Protein AF-V5HNC8-F1 (afdb_monomer_lite)

Sequence (77 aa):
AIAMFLVVAVLAGAVLAVPFNNYDDSFLDEYKEKLENYLMSADKRSCIKRNGICDGRPNDCCHQSACRCNLWGTNCR

pLDDT: mean 81.31, std 11.06, range [52.16, 94.5]

Radius of gyration: 29.86 Å; chains: 1; bounding box: 56×16×82 Å

Structure (mmCIF, N/CA/C/O backbone):
data_AF-V5HNC8-F1
#
_entry.id   AF-V5HNC8-F1
#
loop_
_atom_site.group_PDB
_atom_site.id
_atom_site.type_symbol
_atom_site.label_atom_id
_atom_site.label_alt_id
_atom_site.label_comp_id
_atom_site.label_asym_id
_atom_site.label_entity_id
_atom_site.label_seq_id
_atom_site.pdbx_PDB_ins_code
_atom_site.Cartn_x
_atom_site.Cartn_y
_atom_site.Cartn_z
_atom_site.occupancy
_atom_site.B_iso_or_equiv
_atom_site.auth_seq_id
_atom_site.auth_comp_id
_atom_site.auth_asym_id
_atom_site.auth_atom_id
_atom_site.pdbx_PDB_model_num
ATOM 1 N N . ALA A 1 1 ? 26.245 -4.325 -60.946 1.00 76.38 1 ALA A N 1
ATOM 2 C CA . ALA A 1 1 ? 25.151 -3.364 -60.681 1.00 76.38 1 ALA A CA 1
ATOM 3 C C . ALA A 1 1 ? 24.248 -3.817 -59.528 1.00 76.38 1 ALA A C 1
ATOM 5 O O . ALA A 1 1 ? 24.180 -3.114 -58.532 1.00 76.38 1 ALA A O 1
ATOM 6 N N . ILE A 1 2 ? 23.629 -5.002 -59.603 1.00 87.19 2 ILE A N 1
ATOM 7 C CA . ILE A 1 2 ? 22.673 -5.508 -58.591 1.00 87.19 2 ILE A CA 1
ATOM 8 C C . ILE A 1 2 ? 23.314 -5.690 -57.204 1.00 87.19 2 ILE A C 1
ATOM 10 O O . ILE A 1 2 ? 22.762 -5.242 -56.207 1.00 87.19 2 ILE A O 1
ATOM 14 N N . ALA A 1 3 ? 24.518 -6.268 -57.144 1.00 86.62 3 ALA A N 1
ATOM 15 C CA . ALA A 1 3 ? 25.242 -6.458 -55.884 1.00 86.62 3 ALA A CA 1
ATOM 16 C C . ALA A 1 3 ? 25.539 -5.130 -55.164 1.00 86.62 3 ALA A C 1
ATOM 18 O O . ALA A 1 3 ? 25.364 -5.030 -53.957 1.00 86.62 3 ALA A O 1
ATOM 19 N N . MET A 1 4 ? 25.906 -4.087 -55.915 1.00 86.06 4 MET A N 1
ATOM 20 C CA . MET A 1 4 ? 26.129 -2.747 -55.358 1.00 86.06 4 MET A CA 1
ATOM 21 C C . MET A 1 4 ? 24.835 -2.149 -54.802 1.00 86.06 4 MET A C 1
ATOM 23 O O . MET A 1 4 ? 24.853 -1.527 -53.747 1.00 86.06 4 MET A O 1
ATOM 27 N N . PHE A 1 5 ? 23.707 -2.384 -55.473 1.00 90.75 5 PHE A N 1
ATOM 28 C CA . PHE A 1 5 ? 22.394 -1.944 -55.005 1.00 90.75 5 PHE A CA 1
ATOM 29 C C . PHE A 1 5 ? 21.990 -2.615 -53.689 1.00 90.75 5 PHE A C 1
ATOM 31 O O . PHE A 1 5 ? 21.505 -1.941 -52.787 1.00 90.75 5 PHE A O 1
ATOM 38 N N . LEU A 1 6 ? 22.237 -3.921 -53.554 1.00 88.25 6 LEU A N 1
ATOM 39 C CA . LEU A 1 6 ? 21.962 -4.658 -52.318 1.00 88.25 6 LEU A CA 1
ATOM 40 C C . LEU A 1 6 ? 22.845 -4.177 -51.165 1.00 88.25 6 LEU A C 1
ATOM 42 O O . LEU A 1 6 ? 22.348 -3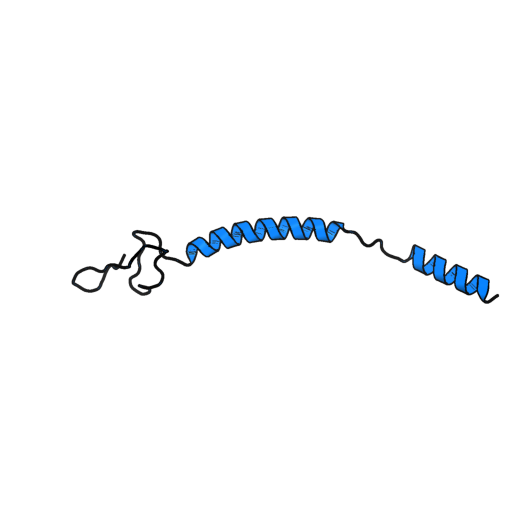.982 -50.062 1.00 88.25 6 LEU A O 1
ATOM 46 N N . VAL A 1 7 ? 24.129 -3.922 -51.424 1.00 91.44 7 VAL A N 1
ATOM 47 C CA . VAL A 1 7 ? 25.052 -3.381 -50.415 1.00 91.44 7 VAL A CA 1
ATOM 48 C C . VAL A 1 7 ? 24.598 -2.000 -49.944 1.00 91.44 7 VAL A C 1
ATOM 50 O O . VAL A 1 7 ? 24.535 -1.755 -48.743 1.00 91.44 7 VAL A O 1
ATOM 53 N N . VAL A 1 8 ? 24.216 -1.115 -50.868 1.00 90.31 8 VAL A N 1
ATOM 54 C CA . VAL A 1 8 ? 23.699 0.217 -50.523 1.00 90.31 8 VAL A CA 1
ATOM 55 C C . VAL A 1 8 ? 22.382 0.120 -49.751 1.00 90.31 8 VAL A C 1
ATOM 57 O O . VAL A 1 8 ? 22.209 0.838 -48.772 1.00 90.31 8 VAL A O 1
ATOM 60 N N . ALA A 1 9 ? 21.480 -0.788 -50.131 1.00 88.19 9 ALA A N 1
ATOM 61 C CA . ALA A 1 9 ? 20.220 -1.000 -49.422 1.00 88.19 9 ALA A CA 1
ATOM 62 C C . ALA A 1 9 ? 20.438 -1.516 -47.988 1.00 88.19 9 ALA A C 1
ATOM 64 O O . ALA A 1 9 ? 19.792 -1.035 -47.059 1.00 88.19 9 ALA A O 1
ATOM 65 N N . VAL A 1 10 ? 21.378 -2.445 -47.793 1.00 87.69 10 VAL A N 1
ATOM 66 C CA . VAL A 1 10 ? 21.740 -2.967 -46.465 1.00 87.69 10 VAL A CA 1
ATOM 67 C C . VAL A 1 10 ? 22.386 -1.881 -45.604 1.00 87.69 10 VAL A C 1
ATOM 69 O O . VAL A 1 10 ? 22.025 -1.734 -44.440 1.00 87.69 10 VAL A O 1
ATOM 72 N N . LEU A 1 11 ? 23.291 -1.078 -46.172 1.00 83.06 11 LEU A N 1
ATOM 73 C CA . LEU A 1 11 ? 23.923 0.034 -45.459 1.00 83.06 11 LEU A CA 1
ATOM 74 C C . LEU A 1 11 ? 22.910 1.120 -45.084 1.00 83.06 11 LEU A C 1
ATOM 76 O O . LEU A 1 11 ? 22.920 1.592 -43.953 1.00 83.06 11 LEU A O 1
ATOM 80 N N . ALA A 1 12 ? 21.999 1.479 -45.990 1.00 83.62 12 ALA A N 1
ATOM 81 C CA . ALA A 1 12 ? 20.923 2.421 -45.696 1.00 83.62 12 ALA A CA 1
ATOM 82 C C . ALA A 1 12 ? 19.994 1.888 -44.593 1.00 83.62 12 ALA A C 1
ATOM 84 O O . ALA A 1 12 ? 19.655 2.626 -43.673 1.00 83.62 12 ALA A O 1
ATOM 85 N N . GLY A 1 13 ? 19.642 0.599 -44.638 1.00 79.12 13 GLY A N 1
ATOM 86 C CA . GLY A 1 13 ? 18.858 -0.053 -43.589 1.00 79.12 13 GLY A CA 1
ATOM 87 C C . GLY A 1 13 ? 19.563 -0.061 -42.231 1.00 79.12 13 GLY A C 1
ATOM 88 O O . GLY A 1 13 ? 18.917 0.164 -41.216 1.00 79.12 13 GLY A O 1
ATOM 89 N N . ALA A 1 14 ? 20.884 -0.248 -42.207 1.00 76.62 14 ALA A N 1
ATOM 90 C CA . ALA A 1 14 ? 21.676 -0.207 -40.979 1.00 76.62 14 ALA A CA 1
ATOM 91 C C . ALA A 1 14 ? 21.822 1.214 -40.406 1.00 76.62 14 ALA A C 1
ATOM 93 O O . ALA A 1 14 ? 21.807 1.381 -39.192 1.00 76.62 14 ALA A O 1
ATOM 94 N N . VAL A 1 15 ? 21.939 2.238 -41.260 1.00 76.38 15 VAL A N 1
ATOM 95 C CA . VAL A 1 15 ? 22.044 3.649 -40.837 1.00 76.38 15 VAL A CA 1
ATOM 96 C C . VAL A 1 15 ? 20.699 4.203 -40.358 1.00 76.38 15 VAL A C 1
ATOM 98 O O . VAL A 1 15 ? 20.666 5.033 -39.455 1.00 76.38 15 VAL A O 1
ATOM 101 N N . LEU A 1 16 ? 19.591 3.750 -40.951 1.00 70.75 16 LEU A N 1
ATOM 102 C CA . LEU A 1 16 ? 18.231 4.139 -40.560 1.00 70.75 16 LEU A CA 1
ATOM 103 C C . LEU A 1 16 ? 17.652 3.266 -39.440 1.00 70.75 16 LEU A C 1
ATOM 105 O O . LEU A 1 16 ? 16.567 3.565 -38.937 1.00 70.75 16 LEU A O 1
ATOM 109 N N . ALA A 1 17 ? 18.343 2.194 -39.049 1.00 71.69 17 ALA A N 1
ATOM 110 C CA . ALA A 1 17 ? 17.949 1.401 -37.901 1.00 71.69 17 ALA A CA 1
ATOM 111 C C . ALA A 1 17 ? 18.099 2.257 -36.639 1.00 71.69 17 ALA A C 1
ATOM 113 O O . ALA A 1 17 ? 19.201 2.614 -36.224 1.00 71.69 17 ALA A O 1
ATOM 114 N N . VAL A 1 18 ? 16.969 2.591 -36.022 1.00 66.00 18 VAL A N 1
ATOM 115 C CA . VAL A 1 18 ? 16.956 3.173 -34.682 1.00 66.00 18 VAL A CA 1
ATOM 116 C C . VAL A 1 18 ? 17.527 2.114 -33.731 1.00 66.00 18 VAL A C 1
ATOM 118 O O . VAL A 1 18 ? 17.080 0.963 -33.788 1.00 66.00 18 VAL A O 1
ATOM 121 N N . PRO A 1 19 ? 18.516 2.441 -32.880 1.00 67.75 19 PRO A N 1
ATOM 122 C CA . PRO A 1 19 ? 19.002 1.488 -31.895 1.00 67.75 19 PRO A CA 1
ATOM 123 C C . PRO A 1 19 ? 17.838 1.084 -30.986 1.00 67.75 19 PRO A C 1
ATOM 125 O O . PRO A 1 19 ? 17.147 1.946 -30.443 1.00 67.75 19 PRO A O 1
ATOM 128 N N . PHE A 1 20 ? 17.616 -0.223 -30.826 1.00 56.97 20 PHE A N 1
ATOM 129 C CA . PHE A 1 20 ? 16.719 -0.750 -29.799 1.00 56.97 20 PHE A CA 1
ATOM 130 C C . PHE A 1 20 ? 17.285 -0.327 -28.438 1.00 56.97 20 PHE A C 1
ATOM 132 O O . PHE A 1 20 ? 18.258 -0.899 -27.946 1.00 56.97 20 PHE A O 1
ATOM 139 N N . ASN A 1 21 ? 16.733 0.743 -27.874 1.00 60.28 21 ASN A N 1
ATOM 140 C CA . ASN A 1 21 ? 17.179 1.293 -26.607 1.00 60.28 21 ASN A CA 1
ATOM 141 C C . ASN A 1 21 ? 16.442 0.565 -25.480 1.00 60.28 21 ASN A C 1
ATOM 143 O O . ASN A 1 21 ? 15.259 0.791 -25.265 1.00 60.28 21 ASN A O 1
ATOM 147 N N . ASN A 1 22 ? 17.165 -0.239 -24.697 1.00 61.44 22 ASN A N 1
ATOM 148 C CA . ASN A 1 22 ? 16.682 -0.822 -23.432 1.00 61.44 22 ASN A CA 1
ATOM 149 C C . ASN A 1 22 ? 16.392 0.242 -22.342 1.00 61.44 22 ASN A C 1
ATOM 151 O O . ASN A 1 22 ? 16.140 -0.090 -21.187 1.00 61.44 22 ASN A O 1
ATOM 155 N N . TYR A 1 23 ? 16.478 1.531 -22.687 1.00 61.78 23 TYR A N 1
ATOM 156 C CA . TYR A 1 23 ? 16.251 2.656 -21.784 1.00 61.78 23 TYR A CA 1
ATOM 157 C C . TYR A 1 23 ? 14.779 2.752 -21.357 1.00 61.78 23 TYR A C 1
ATOM 159 O O . TYR A 1 23 ? 14.496 3.097 -20.212 1.00 61.78 23 TYR A O 1
ATOM 167 N N . ASP A 1 24 ? 13.855 2.389 -22.253 1.00 65.12 24 ASP A N 1
ATOM 168 C CA . ASP A 1 24 ? 12.421 2.365 -21.952 1.00 65.12 24 ASP A CA 1
ATOM 169 C C . ASP A 1 24 ? 12.057 1.232 -20.977 1.00 65.12 24 ASP A C 1
ATOM 171 O O . ASP A 1 24 ? 11.225 1.436 -20.096 1.00 65.12 24 ASP A O 1
ATOM 175 N N . ASP A 1 25 ? 12.726 0.077 -21.070 1.00 72.50 25 ASP A N 1
ATOM 176 C CA . ASP A 1 25 ? 12.527 -1.062 -20.157 1.00 72.50 25 ASP A CA 1
ATOM 177 C C . ASP A 1 25 ? 12.947 -0.701 -18.723 1.00 72.50 25 ASP A C 1
ATOM 179 O O . ASP A 1 25 ? 12.172 -0.847 -17.779 1.00 72.50 25 ASP A O 1
ATOM 183 N N . SER A 1 26 ? 14.132 -0.097 -18.564 1.00 76.94 26 SER A N 1
ATOM 184 C CA . SER A 1 26 ? 14.631 0.316 -17.245 1.00 76.94 26 SER A CA 1
ATOM 185 C C . SER A 1 26 ? 13.742 1.363 -16.564 1.00 76.94 26 SER A C 1
ATOM 187 O O . SER A 1 26 ? 13.634 1.367 -15.339 1.00 76.94 26 SER A O 1
ATOM 189 N N . PHE A 1 27 ? 13.129 2.270 -17.330 1.00 81.62 27 PHE A N 1
ATOM 190 C CA . PHE A 1 27 ? 12.220 3.282 -16.789 1.00 81.62 27 PHE A CA 1
ATOM 191 C C . PHE A 1 27 ? 10.854 2.688 -16.417 1.00 81.62 27 PHE A C 1
ATOM 193 O O . PHE A 1 27 ? 10.259 3.056 -15.399 1.00 81.62 27 PHE A O 1
ATOM 200 N N . LEU A 1 28 ? 10.355 1.753 -17.230 1.00 85.06 28 LEU A N 1
ATOM 201 C CA . LEU A 1 28 ? 9.118 1.029 -16.951 1.00 85.06 28 LEU A CA 1
ATOM 202 C C . LEU A 1 28 ? 9.231 0.173 -15.688 1.00 85.06 28 LEU A C 1
ATOM 204 O O . LEU A 1 28 ? 8.279 0.148 -14.906 1.00 85.06 28 LEU A O 1
ATOM 208 N N . ASP A 1 29 ? 10.379 -0.459 -15.449 1.00 84.12 29 ASP A N 1
ATOM 209 C CA . ASP A 1 29 ? 10.628 -1.244 -14.237 1.00 84.12 29 ASP A CA 1
ATOM 210 C C . ASP A 1 29 ? 10.582 -0.381 -12.965 1.00 84.12 29 ASP A C 1
ATOM 212 O O . ASP A 1 29 ? 9.893 -0.735 -12.003 1.00 84.12 29 ASP A O 1
ATOM 216 N N . GLU A 1 30 ? 11.216 0.798 -12.974 1.00 85.88 30 GLU A N 1
ATOM 217 C CA . GLU A 1 30 ? 11.168 1.737 -11.841 1.00 85.88 30 GLU A CA 1
ATOM 218 C C . GLU A 1 30 ? 9.733 2.235 -11.581 1.00 85.88 30 GLU A C 1
ATOM 220 O O . GLU A 1 30 ? 9.269 2.315 -10.436 1.00 85.88 30 GLU A O 1
ATOM 225 N N . TYR A 1 31 ? 8.981 2.533 -12.647 1.00 87.19 31 TYR A N 1
ATOM 226 C CA . TYR A 1 31 ? 7.576 2.920 -12.532 1.00 87.19 31 TYR A CA 1
ATOM 227 C C . TYR A 1 31 ? 6.707 1.782 -11.974 1.00 87.19 31 TYR A C 1
ATOM 229 O O . TYR A 1 31 ? 5.852 2.022 -11.114 1.00 87.19 31 TYR A O 1
ATOM 237 N N . LYS A 1 32 ? 6.935 0.544 -12.427 1.00 90.00 32 LYS A N 1
ATOM 238 C CA . LYS A 1 32 ? 6.215 -0.658 -11.990 1.00 90.00 32 LYS A CA 1
ATOM 239 C C . LYS A 1 32 ? 6.436 -0.934 -10.505 1.00 90.00 32 LYS A C 1
ATOM 241 O O . LYS A 1 32 ? 5.456 -1.117 -9.785 1.00 90.00 32 LYS A O 1
ATOM 246 N N . GLU A 1 33 ? 7.676 -0.883 -10.0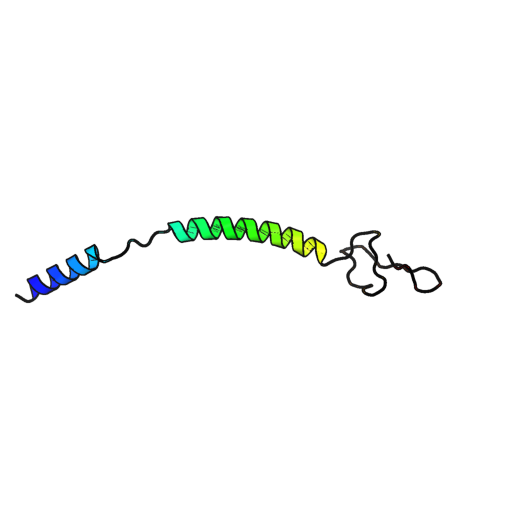25 1.00 87.06 33 GLU A N 1
ATOM 247 C CA . GLU A 1 33 ? 7.999 -1.087 -8.605 1.00 87.06 33 GLU A CA 1
ATOM 248 C C . GLU A 1 33 ? 7.307 -0.042 -7.714 1.00 87.06 33 GLU A C 1
ATOM 250 O O . GLU A 1 33 ? 6.719 -0.344 -6.667 1.00 87.06 33 GLU A O 1
ATOM 255 N N . LYS A 1 34 ? 7.318 1.218 -8.153 1.00 86.06 34 LYS A N 1
ATOM 256 C CA . LYS A 1 34 ? 6.660 2.306 -7.433 1.00 86.06 34 LYS A CA 1
ATOM 257 C C . LYS A 1 34 ? 5.142 2.125 -7.407 1.00 86.06 34 LYS A C 1
ATOM 259 O O . LYS A 1 34 ? 4.517 2.328 -6.363 1.00 86.06 34 LYS A O 1
ATOM 264 N N . LEU A 1 35 ? 4.549 1.719 -8.528 1.00 85.56 35 LEU A N 1
ATOM 265 C CA . LEU A 1 35 ? 3.120 1.447 -8.634 1.00 85.56 35 LEU A CA 1
ATOM 266 C C . LEU A 1 35 ? 2.695 0.269 -7.746 1.00 85.56 35 LEU A C 1
ATOM 268 O O . LEU A 1 35 ? 1.678 0.372 -7.064 1.00 85.56 35 LEU A O 1
ATOM 272 N N . GLU A 1 36 ? 3.479 -0.807 -7.687 1.00 82.38 36 GLU A N 1
ATOM 273 C CA . GLU A 1 36 ? 3.221 -1.955 -6.809 1.00 82.38 36 GLU A CA 1
ATOM 274 C C . GLU A 1 36 ? 3.234 -1.555 -5.327 1.00 82.38 36 GLU A C 1
ATOM 276 O O . GLU A 1 36 ? 2.327 -1.928 -4.584 1.00 82.38 36 GLU A O 1
ATOM 281 N N . ASN A 1 37 ? 4.170 -0.705 -4.897 1.00 79.12 37 ASN A N 1
ATOM 282 C CA . ASN A 1 37 ? 4.198 -0.17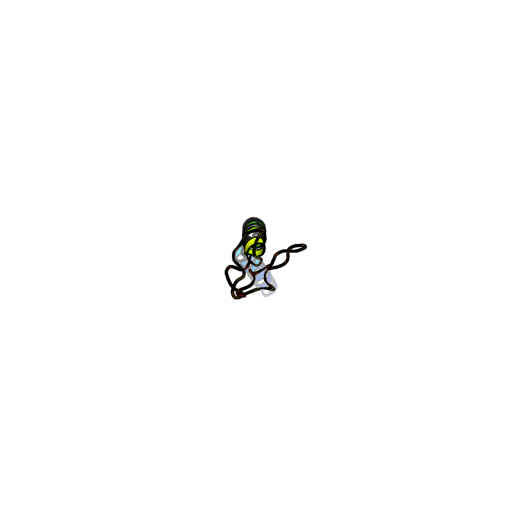6 -3.528 1.00 79.12 37 ASN A CA 1
ATOM 283 C C . ASN A 1 37 ? 2.968 0.691 -3.188 1.00 79.12 37 ASN A C 1
ATOM 285 O O . ASN A 1 37 ? 2.412 0.607 -2.081 1.00 79.12 37 ASN A O 1
ATOM 289 N N . TYR A 1 38 ? 2.504 1.508 -4.139 1.00 75.69 38 TYR A N 1
ATOM 290 C CA . TYR A 1 38 ? 1.269 2.280 -3.976 1.00 75.69 38 TYR A CA 1
ATOM 291 C C . TYR A 1 38 ? 0.025 1.387 -3.962 1.00 75.69 38 TYR A C 1
ATOM 293 O O . TYR A 1 38 ? -0.858 1.598 -3.129 1.00 75.69 38 TYR A O 1
ATOM 301 N N . LEU A 1 39 ? -0.035 0.370 -4.823 1.00 72.81 39 LEU A N 1
ATOM 302 C CA . LEU A 1 39 ? -1.141 -0.583 -4.889 1.00 72.81 39 LEU A CA 1
ATOM 303 C C . LEU A 1 39 ? -1.211 -1.456 -3.635 1.00 72.81 39 LEU A C 1
ATOM 305 O O . LEU A 1 39 ? -2.281 -1.560 -3.054 1.00 72.81 39 LEU A O 1
ATOM 309 N N . MET A 1 40 ? -0.088 -1.967 -3.125 1.00 63.75 40 MET A N 1
ATOM 310 C CA . MET A 1 40 ? -0.020 -2.690 -1.843 1.00 63.75 40 MET A CA 1
ATOM 311 C C . MET A 1 40 ? -0.533 -1.837 -0.669 1.00 63.75 40 MET A C 1
ATOM 313 O O . MET A 1 40 ? -1.159 -2.335 0.271 1.00 63.75 40 MET A O 1
ATOM 317 N N . SER A 1 41 ? -0.293 -0.523 -0.719 1.00 59.94 41 SER A N 1
ATOM 318 C CA . SER A 1 41 ? -0.796 0.433 0.275 1.00 59.94 41 SER A CA 1
ATOM 319 C C . SER A 1 41 ? -2.284 0.754 0.092 1.00 59.94 41 SER A C 1
ATOM 321 O O . SER A 1 41 ? -2.986 1.006 1.077 1.00 59.94 41 SER A O 1
ATOM 323 N N . ALA A 1 42 ? -2.772 0.743 -1.148 1.00 58.97 42 ALA A N 1
ATOM 324 C CA . ALA A 1 42 ? -4.179 0.924 -1.481 1.00 58.97 42 ALA A CA 1
ATOM 325 C C . ALA A 1 42 ? -5.010 -0.324 -1.147 1.00 58.97 42 ALA A C 1
ATOM 327 O O . ALA A 1 42 ? -6.124 -0.191 -0.646 1.00 58.97 42 ALA A O 1
ATOM 328 N N . ASP A 1 43 ? -4.450 -1.520 -1.319 1.00 53.72 43 ASP A N 1
ATOM 329 C CA . ASP A 1 43 ? -5.125 -2.790 -1.051 1.00 53.72 43 ASP A CA 1
ATOM 330 C C . ASP A 1 43 ? -5.350 -3.001 0.456 1.00 53.72 43 ASP A C 1
ATOM 332 O O . ASP A 1 43 ? -6.391 -3.485 0.892 1.00 53.72 43 ASP A O 1
ATOM 336 N N . LYS A 1 44 ? -4.457 -2.456 1.300 1.00 52.16 44 LYS A N 1
ATOM 337 C CA . LYS A 1 44 ? -4.675 -2.331 2.756 1.00 52.16 44 LYS A CA 1
ATOM 338 C C . LYS A 1 44 ? -5.825 -1.390 3.154 1.00 52.16 44 LYS A C 1
ATOM 340 O O . LYS A 1 44 ? -6.095 -1.256 4.351 1.00 52.16 44 LYS A O 1
ATOM 345 N N . ARG A 1 45 ? -6.485 -0.715 2.204 1.00 56.88 45 ARG A N 1
ATOM 346 C CA . ARG A 1 45 ? -7.728 0.045 2.434 1.00 56.88 45 ARG A CA 1
ATOM 347 C C . ARG A 1 45 ? -8.985 -0.682 1.955 1.00 56.88 45 ARG A C 1
ATOM 349 O O . ARG A 1 45 ? -10.062 -0.129 2.151 1.00 56.88 45 ARG A O 1
ATOM 356 N N . SER A 1 46 ? -8.887 -1.871 1.354 1.00 72.19 46 SER A N 1
ATOM 357 C CA . SER A 1 46 ? -10.087 -2.629 0.970 1.00 72.19 46 SER A CA 1
ATOM 358 C C . SER A 1 46 ? -10.879 -3.081 2.197 1.00 72.19 46 SER A C 1
ATOM 360 O O . SER A 1 46 ? -12.106 -3.104 2.157 1.00 72.19 46 SER A O 1
ATOM 362 N N . CYS A 1 47 ? -10.179 -3.365 3.302 1.00 84.50 47 CYS A N 1
ATOM 363 C CA . CYS A 1 47 ? -10.783 -3.874 4.518 1.00 84.50 47 CYS A CA 1
ATOM 364 C C . CYS A 1 47 ? -10.842 -2.858 5.674 1.00 84.50 47 CYS A C 1
ATOM 366 O O . CYS A 1 47 ? -9.970 -2.004 5.864 1.00 84.50 47 CYS A O 1
ATOM 368 N N . ILE A 1 48 ? -11.885 -2.975 6.490 1.00 87.56 48 ILE A N 1
ATOM 369 C CA . ILE A 1 48 ? -12.129 -2.190 7.694 1.00 87.56 48 ILE A CA 1
ATOM 370 C C . ILE A 1 48 ? -11.142 -2.654 8.769 1.00 87.56 48 ILE A C 1
ATOM 372 O O . ILE A 1 48 ? -11.133 -3.815 9.185 1.00 87.56 48 ILE A O 1
ATOM 376 N N . LYS A 1 49 ? -10.284 -1.733 9.217 1.00 85.62 49 LYS A N 1
ATOM 377 C CA . LYS A 1 49 ? -9.336 -1.969 10.317 1.00 85.62 49 LYS A CA 1
ATOM 378 C C . LYS A 1 49 ? -10.081 -2.202 11.636 1.00 85.62 49 LYS A C 1
ATOM 380 O O . LYS A 1 49 ? -11.214 -1.759 11.796 1.00 85.62 49 LYS A O 1
ATOM 385 N N . ARG A 1 50 ? -9.413 -2.818 12.622 1.00 86.62 50 ARG A N 1
ATOM 386 C CA . ARG A 1 50 ? -9.953 -2.955 13.991 1.00 86.62 50 ARG A CA 1
ATOM 387 C C . ARG A 1 50 ? -10.436 -1.600 14.526 1.00 86.62 50 ARG A C 1
ATOM 389 O O . ARG A 1 50 ? -9.726 -0.606 14.386 1.00 86.62 50 ARG A O 1
ATOM 396 N N . ASN A 1 51 ? -11.617 -1.591 15.144 1.00 86.19 51 ASN A N 1
ATOM 397 C CA . ASN A 1 51 ? -12.345 -0.405 15.621 1.00 86.19 51 ASN A CA 1
ATOM 398 C C . ASN A 1 51 ? -12.834 0.570 14.527 1.00 86.19 51 ASN A C 1
ATOM 400 O O . ASN A 1 51 ? -13.338 1.648 14.867 1.00 86.19 51 ASN A O 1
ATOM 404 N N . GLY A 1 52 ? -12.709 0.224 13.241 1.00 88.75 52 GLY A N 1
ATOM 405 C CA . GLY A 1 52 ? -13.355 0.945 12.143 1.00 88.75 52 GLY A CA 1
ATOM 406 C C . GLY A 1 52 ? -14.882 0.824 12.200 1.00 88.75 52 GLY A C 1
ATOM 407 O O . GLY A 1 52 ? -15.411 0.125 13.047 1.00 88.75 52 GLY A O 1
ATOM 408 N N . ILE A 1 53 ? -15.600 1.544 11.340 1.00 90.00 53 ILE A N 1
ATOM 409 C CA . ILE A 1 53 ? -17.070 1.485 11.275 1.00 90.00 53 ILE A CA 1
ATOM 410 C C . ILE A 1 53 ? -17.470 0.483 10.187 1.00 90.00 53 ILE A C 1
ATOM 412 O O . ILE A 1 53 ? -17.003 0.617 9.056 1.00 90.00 53 ILE A O 1
ATOM 416 N N . CYS A 1 54 ? -18.338 -0.479 10.514 1.00 91.50 54 CYS A N 1
ATOM 417 C CA . CYS A 1 54 ? -18.807 -1.540 9.608 1.00 91.50 54 CYS A CA 1
ATOM 418 C C . CYS A 1 54 ? -20.339 -1.604 9.432 1.00 91.50 54 CYS A C 1
ATOM 420 O O . CYS A 1 54 ? -20.840 -2.589 8.894 1.00 91.50 54 CYS A O 1
ATOM 422 N N . ASP A 1 55 ? -21.076 -0.542 9.798 1.00 90.56 55 ASP A N 1
ATOM 423 C CA . ASP A 1 55 ? -22.557 -0.458 9.806 1.00 90.56 55 ASP A CA 1
ATOM 424 C C . ASP A 1 55 ? -23.273 -0.904 8.510 1.00 90.56 55 ASP A C 1
ATOM 426 O O . ASP A 1 55 ? -24.421 -1.332 8.564 1.00 90.56 55 ASP A O 1
ATOM 430 N N . GLY A 1 56 ? -22.625 -0.836 7.343 1.00 85.31 56 GLY A N 1
ATOM 431 C CA . GLY A 1 56 ? -23.193 -1.295 6.063 1.00 85.31 56 GLY A CA 1
ATOM 432 C C . GLY A 1 56 ? -22.395 -2.398 5.365 1.00 85.31 56 GLY A C 1
ATOM 433 O O . GLY A 1 56 ? -22.750 -2.802 4.261 1.00 85.31 56 GLY A O 1
ATOM 434 N N . ARG A 1 57 ? -21.284 -2.839 5.963 1.00 87.19 57 ARG A N 1
ATOM 435 C CA . ARG A 1 57 ? -20.284 -3.721 5.340 1.00 87.19 57 ARG A CA 1
ATOM 436 C C . ARG A 1 57 ? -19.674 -4.672 6.382 1.00 87.19 57 ARG A C 1
ATOM 438 O O . ARG A 1 57 ? -18.475 -4.609 6.647 1.00 87.19 57 ARG A O 1
ATOM 445 N N . PRO A 1 58 ? -20.474 -5.571 6.983 1.00 85.50 58 PRO A N 1
ATOM 446 C CA . PRO A 1 58 ? -20.004 -6.456 8.052 1.00 85.50 58 PRO A CA 1
ATOM 447 C C . PRO A 1 58 ? -18.931 -7.461 7.599 1.00 85.50 58 PRO A C 1
ATOM 449 O O . PRO A 1 58 ? -18.195 -7.982 8.434 1.00 85.50 58 PRO A O 1
ATOM 452 N N . ASN A 1 59 ? -18.829 -7.712 6.289 1.00 85.62 59 ASN A N 1
ATOM 453 C CA . ASN A 1 59 ? -17.883 -8.657 5.690 1.00 85.62 59 ASN A CA 1
ATOM 454 C C . ASN A 1 59 ? -16.583 -8.002 5.203 1.00 85.62 59 ASN A C 1
ATOM 456 O O . ASN A 1 59 ? -15.650 -8.719 4.858 1.00 85.62 59 ASN A O 1
ATOM 460 N N . ASP A 1 60 ? -16.497 -6.669 5.197 1.00 89.25 60 ASP A N 1
ATOM 461 C CA . ASP A 1 60 ? -15.302 -5.963 4.720 1.00 89.25 60 ASP A CA 1
ATOM 462 C C . ASP A 1 60 ? -14.243 -5.847 5.832 1.00 89.25 60 ASP A C 1
ATOM 464 O O . ASP A 1 60 ? -13.233 -5.185 5.656 1.00 89.25 6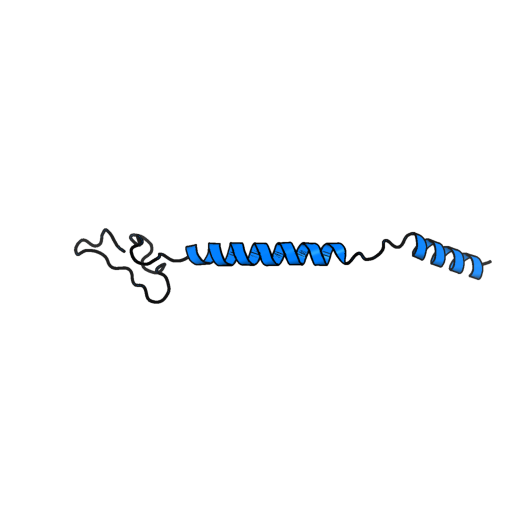0 ASP A O 1
ATOM 468 N N . CYS A 1 61 ? -14.426 -6.454 7.006 1.00 89.44 61 CYS A N 1
ATOM 469 C CA . CYS A 1 61 ? -13.426 -6.450 8.077 1.00 89.44 61 CYS A CA 1
ATOM 470 C C . CYS A 1 61 ? -12.134 -7.185 7.661 1.00 89.44 61 CYS A C 1
ATOM 472 O O . CYS A 1 61 ? -12.171 -8.232 7.020 1.00 89.44 61 CYS A O 1
ATOM 474 N N . CYS A 1 62 ? -10.966 -6.652 8.041 1.00 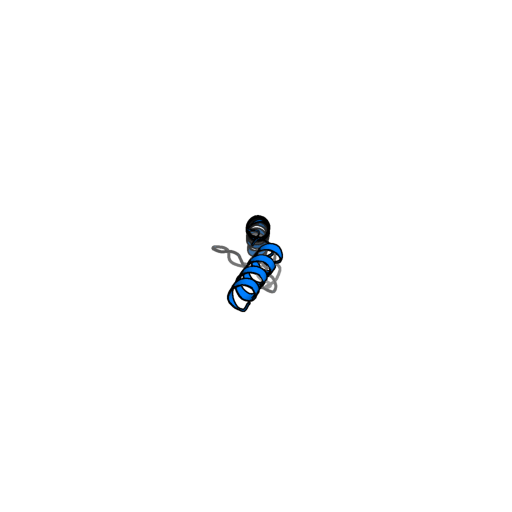89.44 62 CYS A N 1
ATOM 475 C CA . CYS A 1 62 ? -9.673 -7.272 7.720 1.00 89.44 62 CYS A CA 1
ATOM 476 C C . CYS A 1 62 ? -9.521 -8.687 8.314 1.00 89.44 62 CYS A C 1
ATOM 478 O O . CYS A 1 62 ? -10.206 -9.050 9.273 1.00 89.44 62 CYS A O 1
ATOM 480 N N . HIS A 1 63 ? -8.575 -9.483 7.796 1.00 82.38 63 HIS A N 1
ATOM 481 C CA . HIS A 1 63 ? -8.298 -10.832 8.307 1.00 82.38 63 HIS A CA 1
ATOM 482 C C . HIS A 1 63 ? -8.211 -10.865 9.844 1.00 82.38 63 HIS A C 1
ATOM 484 O O . HIS A 1 63 ? -7.527 -10.046 10.458 1.00 82.38 63 HIS A O 1
ATOM 490 N N . GLN A 1 64 ? -8.909 -11.831 10.455 1.00 82.00 64 GLN A N 1
ATOM 491 C CA . GLN A 1 64 ? -9.010 -11.996 11.915 1.00 82.00 64 GLN A CA 1
ATOM 492 C C . GLN A 1 64 ? -9.668 -10.813 12.656 1.00 82.00 64 GLN A C 1
ATOM 494 O O . GLN A 1 64 ? -9.394 -10.572 13.838 1.00 82.00 64 GLN A O 1
ATOM 499 N N . SER A 1 65 ? -10.545 -10.070 11.982 1.00 87.19 65 SER A N 1
ATOM 500 C CA . SER A 1 65 ? -11.469 -9.128 12.613 1.00 87.19 65 SER A CA 1
ATOM 501 C C . SER A 1 65 ? -12.912 -9.470 12.250 1.00 87.19 65 SER A C 1
ATOM 503 O O . SER A 1 65 ? -13.174 -10.076 11.215 1.00 87.19 65 SER A O 1
ATOM 505 N N . ALA A 1 66 ? -13.834 -9.150 13.152 1.00 90.25 66 ALA A N 1
ATOM 506 C CA . ALA A 1 66 ? -15.253 -9.424 12.999 1.00 90.25 66 ALA A CA 1
ATOM 507 C C . ALA A 1 66 ? -16.031 -8.179 13.409 1.00 90.25 66 ALA A C 1
ATOM 509 O O . ALA A 1 66 ? -15.744 -7.612 14.464 1.00 90.25 66 ALA A O 1
ATOM 510 N N . CYS A 1 67 ? -17.009 -7.809 12.590 1.00 92.56 67 CYS A N 1
ATOM 511 C CA . CYS A 1 67 ? -17.911 -6.700 12.850 1.00 92.56 67 CYS A CA 1
ATOM 512 C C . CYS A 1 67 ? -18.847 -7.043 14.020 1.00 92.56 67 CYS A C 1
ATOM 514 O O . CYS A 1 67 ? -19.499 -8.092 14.020 1.00 92.56 67 CYS A O 1
ATOM 516 N N . ARG A 1 68 ? -18.916 -6.176 15.030 1.00 93.56 68 ARG A N 1
ATOM 517 C CA . ARG A 1 68 ? -19.789 -6.309 16.201 1.00 93.56 68 ARG A CA 1
ATOM 518 C C . ARG A 1 68 ? -20.631 -5.056 16.368 1.00 93.56 68 ARG A C 1
ATOM 520 O O . ARG A 1 68 ? -20.103 -3.952 16.442 1.00 93.56 68 ARG A O 1
ATOM 527 N N . CYS A 1 69 ? -21.937 -5.248 16.486 1.00 94.50 69 CYS A N 1
ATOM 528 C CA . CYS A 1 69 ? -22.899 -4.178 16.726 1.00 94.50 69 CYS A CA 1
ATOM 529 C C . CYS A 1 69 ? -23.359 -4.168 18.187 1.00 94.50 69 CYS A C 1
ATOM 531 O O . CYS A 1 69 ? -23.196 -5.147 18.921 1.00 94.50 69 CYS A O 1
ATOM 533 N N . ASN A 1 70 ? -23.965 -3.059 18.605 1.00 92.31 70 ASN A N 1
ATOM 534 C CA . ASN A 1 70 ? -24.676 -2.989 19.880 1.00 92.31 70 ASN A CA 1
ATOM 535 C C . ASN A 1 70 ? -26.001 -3.793 19.844 1.00 92.31 70 ASN A C 1
ATOM 537 O O . ASN A 1 70 ? -26.392 -4.333 18.809 1.00 92.31 70 ASN A O 1
ATOM 541 N N . LEU A 1 71 ? -26.728 -3.835 20.970 1.00 94.44 71 LEU A N 1
ATOM 542 C CA . LEU A 1 71 ? -28.013 -4.550 21.078 1.00 94.44 71 LEU A CA 1
ATOM 543 C C . LEU A 1 71 ? -29.136 -3.970 20.198 1.00 94.44 71 LEU A C 1
ATOM 545 O O . LEU A 1 71 ? -30.134 -4.645 19.969 1.00 94.44 71 LEU A O 1
ATOM 549 N N . TRP A 1 72 ? -28.985 -2.741 19.706 1.00 93.31 72 TRP A N 1
ATOM 550 C CA . TRP A 1 72 ? -29.932 -2.103 18.791 1.00 93.31 72 TRP A CA 1
ATOM 551 C C . TRP A 1 72 ? -29.575 -2.336 17.315 1.00 93.31 72 TRP A C 1
ATOM 553 O O . TRP A 1 72 ? -30.243 -1.788 16.444 1.00 93.31 72 TRP A O 1
ATOM 563 N N . GLY A 1 73 ? -28.522 -3.110 17.018 1.00 89.06 73 GLY A N 1
ATOM 564 C CA . GLY A 1 73 ? -28.077 -3.384 15.648 1.00 89.06 73 GLY A CA 1
ATOM 565 C C . GLY A 1 73 ? -27.450 -2.177 14.942 1.00 89.06 73 GLY A C 1
ATOM 566 O O . GLY A 1 73 ? -27.473 -2.108 13.719 1.00 89.06 73 GLY A O 1
ATOM 567 N N . THR A 1 74 ? -26.919 -1.214 15.698 1.00 89.19 74 THR A N 1
ATOM 568 C CA . THR A 1 74 ? -26.298 0.021 15.186 1.00 89.19 74 THR A CA 1
ATOM 569 C C . THR A 1 74 ? -24.887 0.207 15.759 1.00 89.19 74 THR A C 1
ATOM 571 O O . THR A 1 74 ? -24.505 -0.482 16.711 1.00 89.19 74 THR A O 1
ATOM 574 N N . ASN A 1 75 ? -24.113 1.152 15.208 1.00 91.06 75 ASN A N 1
ATOM 575 C CA . ASN A 1 75 ? -22.751 1.486 15.659 1.00 91.06 75 ASN A CA 1
ATOM 576 C C . ASN A 1 75 ? -21.828 0.258 15.626 1.00 91.06 75 ASN A C 1
ATOM 578 O O . ASN A 1 75 ? -21.158 -0.080 16.604 1.00 91.06 75 ASN A O 1
ATOM 582 N N . CYS A 1 76 ? -21.867 -0.444 14.501 1.00 92.31 76 CYS A N 1
ATOM 583 C CA . CYS A 1 76 ? -21.116 -1.654 14.257 1.00 92.31 76 CYS A CA 1
ATOM 584 C C . CYS A 1 76 ? -19.640 -1.335 14.008 1.00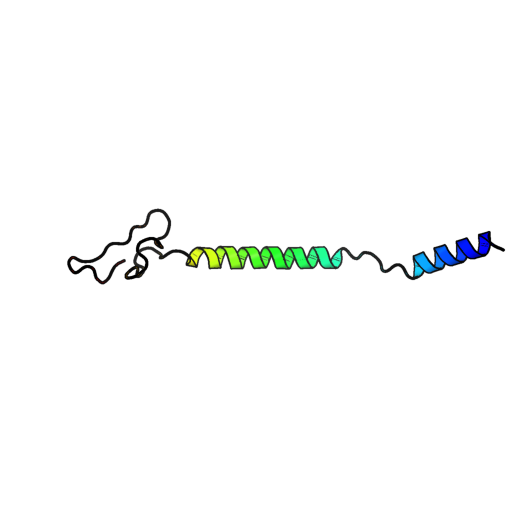 92.31 76 CYS A C 1
ATOM 586 O O . CYS A 1 76 ? -19.313 -0.435 13.224 1.00 92.31 76 CYS A O 1
ATOM 588 N N . ARG A 1 77 ? -18.751 -2.090 14.660 1.00 90.81 77 ARG A N 1
ATOM 589 C CA . ARG A 1 77 ? -17.293 -1.935 14.556 1.00 90.81 77 ARG A CA 1
ATOM 590 C C . ARG A 1 77 ? -16.537 -3.242 14.416 1.00 90.81 77 ARG A C 1
ATOM 592 O O . ARG A 1 77 ? -16.994 -4.236 15.018 1.00 90.81 77 ARG A O 1
#

Secondary structure (DSSP, 8-state):
-HHHHHHHHHHHHHHH-----THHHHHHHHHHHHHHHHHHHHHTTSSBPTT---TT-TT-BPTT------TTS-S--

InterPro domains:
  IPR004169 Spider toxin [cd12960] (46-77)

Organism: Ixodes ricinus (NCBI:txid34613)

Foldseek 3Di:
DVVVVVVVVVVVCVVPDDPPDCPVVVVVVVVVVVVVVVVVVVVVVQAAEPVGFCLPPQPRHPPPDGWDDDPVSDRID